Protein AF-A0A351FQW6-F1 (afdb_monomer)

Secondary structure (DSSP, 8-state):
-EEEEEEEETTEEEEEEEETTEEEEEES-HHHHHHHHHHTTTTHHHHH-STTSTTPEEEEEETTS--EE----PPP-

Nearest PDB structures (foldseek):
  6vx4-assembly1_F  TM=4.759E-01  e=4.467E-02  Salmonella enterica subsp. enterica serovar Typhi str. CT18
  4tps-assembly1_B  TM=5.739E-01  e=7.130E-01  Bacillus subtilis subsp. subtilis str. 168
  8fg6-assembly1_B  TM=4.247E-01  e=3.510E-01  synthetic construct
  4zys-assembly2_B  TM=7.465E-01  e=2.586E+00  Staphylococcus aureus subsp. aureus Mu50
  8a3v-assembly1_C  TM=5.804E-01  e=3.346E+00  Vibrio cholerae

Structure (mmCIF, N/CA/C/O backbone):
data_AF-A0A351FQW6-F1
#
_entry.id   AF-A0A351FQW6-F1
#
loop_
_atom_site.group_PDB
_atom_site.id
_atom_site.type_symbol
_atom_site.label_atom_id
_atom_site.label_alt_id
_atom_site.label_comp_id
_atom_site.label_asym_id
_atom_site.label_entity_id
_atom_site.label_seq_id
_atom_site.pdbx_PDB_ins_code
_atom_site.Cartn_x
_atom_site.Cartn_y
_atom_site.Cartn_z
_atom_site.occupancy
_atom_site.B_iso_or_equiv
_atom_site.auth_seq_id
_atom_site.auth_comp_id
_atom_site.auth_asym_id
_atom_site.auth_atom_id
_atom_site.pdbx_PDB_model_num
ATOM 1 N N . MET A 1 1 ? -15.672 -10.470 -0.100 1.00 57.69 1 MET A N 1
ATOM 2 C CA . MET A 1 1 ? -15.851 -9.662 -1.328 1.00 57.69 1 MET A CA 1
ATOM 3 C C . MET A 1 1 ? -14.506 -9.034 -1.644 1.00 57.69 1 MET A C 1
ATOM 5 O O . MET A 1 1 ? -13.987 -8.341 -0.778 1.00 57.69 1 MET A O 1
ATOM 9 N N . VAL A 1 2 ? -13.926 -9.317 -2.814 1.00 69.81 2 VAL A N 1
ATOM 10 C CA . VAL A 1 2 ? -12.631 -8.746 -3.221 1.00 69.81 2 VAL A CA 1
ATOM 11 C C . VAL A 1 2 ? -12.896 -7.506 -4.072 1.00 69.81 2 VAL A C 1
ATOM 13 O O . VAL A 1 2 ? -13.483 -7.607 -5.148 1.00 69.81 2 VAL A O 1
ATOM 16 N N . GLY A 1 3 ? -12.499 -6.335 -3.580 1.00 74.56 3 GLY A N 1
ATOM 17 C CA . GLY A 1 3 ? -12.569 -5.072 -4.309 1.00 74.56 3 GLY A CA 1
ATOM 18 C C . GLY A 1 3 ? -11.226 -4.764 -4.962 1.00 74.56 3 GLY A C 1
ATOM 19 O O . GLY A 1 3 ? -10.219 -4.643 -4.269 1.00 74.56 3 GLY A O 1
ATOM 20 N N . ARG A 1 4 ? -11.190 -4.616 -6.289 1.00 78.81 4 ARG A N 1
ATOM 21 C CA . ARG A 1 4 ? -9.979 -4.216 -7.018 1.00 78.81 4 ARG A CA 1
ATOM 22 C C . ARG A 1 4 ? -10.158 -2.823 -7.608 1.00 78.81 4 ARG A C 1
ATOM 24 O O . ARG A 1 4 ? -11.021 -2.610 -8.451 1.00 78.81 4 ARG A O 1
ATOM 31 N N . LEU A 1 5 ? -9.297 -1.898 -7.205 1.00 79.38 5 LEU A N 1
ATOM 32 C CA . LEU A 1 5 ? -9.196 -0.546 -7.749 1.00 79.38 5 LEU A CA 1
ATOM 33 C C . LEU A 1 5 ? -7.837 -0.393 -8.425 1.00 79.38 5 LEU A C 1
ATOM 35 O O . LEU A 1 5 ? -6.816 -0.801 -7.883 1.00 79.38 5 LEU A O 1
ATOM 39 N N . SER A 1 6 ? -7.806 0.170 -9.627 1.00 79.38 6 SER A N 1
ATOM 40 C CA . SER A 1 6 ? -6.557 0.447 -10.343 1.00 79.38 6 SER A CA 1
ATOM 41 C C . SER A 1 6 ? -6.469 1.938 -10.618 1.00 79.38 6 SER A C 1
ATOM 43 O O . SER A 1 6 ? -7.457 2.556 -11.002 1.00 79.38 6 SER A O 1
ATOM 45 N N . GLY A 1 7 ? -5.296 2.512 -10.393 1.00 80.50 7 GLY A N 1
ATOM 46 C CA . GLY A 1 7 ? -5.029 3.930 -10.564 1.00 80.50 7 GLY A CA 1
ATOM 47 C C . GLY A 1 7 ? -3.614 4.181 -11.067 1.00 80.50 7 GLY A C 1
ATOM 48 O O . GLY A 1 7 ? -2.861 3.260 -11.385 1.00 80.50 7 GLY A O 1
ATOM 49 N N . SER A 1 8 ? -3.260 5.459 -11.138 1.00 78.06 8 SER A N 1
ATOM 50 C CA . SER A 1 8 ? -1.963 5.941 -11.604 1.00 78.06 8 SER A CA 1
ATOM 51 C C . SER A 1 8 ? -1.404 6.937 -10.591 1.00 78.06 8 SER A C 1
ATOM 53 O O . SER A 1 8 ? -2.110 7.852 -10.168 1.00 78.06 8 SER A O 1
ATOM 55 N N . LEU A 1 9 ? -0.142 6.763 -10.195 1.00 74.19 9 LEU A N 1
ATOM 56 C CA . LEU A 1 9 ? 0.602 7.712 -9.367 1.00 74.19 9 LEU A CA 1
ATOM 57 C C . LEU A 1 9 ? 1.919 8.034 -10.082 1.00 74.19 9 LEU A C 1
ATOM 59 O O . LEU A 1 9 ? 2.692 7.125 -10.373 1.00 74.19 9 LEU A O 1
ATOM 63 N N . PHE A 1 10 ? 2.180 9.307 -10.395 1.00 77.38 10 PHE A N 1
ATOM 64 C CA . PHE A 1 10 ? 3.346 9.730 -11.198 1.00 77.38 10 PHE A CA 1
ATOM 65 C C . PHE A 1 10 ? 3.452 9.044 -12.573 1.00 77.38 10 PHE A C 1
ATOM 67 O O . PHE A 1 10 ? 4.545 8.707 -13.023 1.00 77.38 10 PHE A O 1
ATOM 74 N N . GLY A 1 11 ? 2.315 8.770 -13.224 1.00 77.62 11 GLY A N 1
ATOM 75 C CA . GLY A 1 11 ? 2.292 8.033 -14.493 1.00 77.62 11 GLY A CA 1
ATOM 76 C C . GLY A 1 11 ? 2.675 6.554 -14.360 1.00 77.62 11 GLY A C 1
ATOM 77 O O . GLY A 1 11 ? 2.912 5.888 -15.364 1.00 77.62 11 GLY A O 1
ATOM 78 N N . ARG A 1 12 ? 2.757 6.025 -13.131 1.00 77.44 12 ARG A N 1
ATOM 79 C CA . ARG A 1 12 ? 3.030 4.612 -12.853 1.00 77.44 12 ARG A CA 1
ATOM 80 C C . ARG A 1 12 ? 1.770 3.909 -12.353 1.00 77.44 12 ARG A C 1
ATOM 82 O O . ARG A 1 12 ? 1.024 4.499 -11.570 1.00 77.44 12 ARG A O 1
ATOM 89 N N . PRO A 1 13 ? 1.541 2.652 -12.765 1.00 72.69 13 PRO A N 1
ATOM 90 C CA . PRO A 1 13 ? 0.375 1.897 -12.339 1.00 72.69 13 PRO A CA 1
ATOM 91 C C . PRO A 1 13 ? 0.429 1.606 -10.836 1.00 72.69 13 PRO A C 1
ATOM 93 O O . PRO A 1 13 ? 1.464 1.213 -10.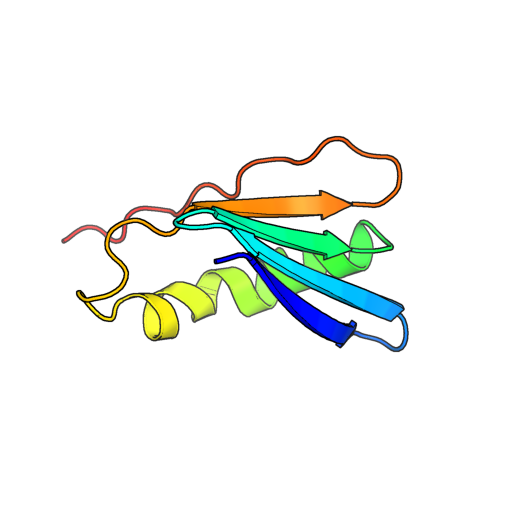289 1.00 72.69 13 PRO A O 1
ATOM 96 N N . LEU A 1 14 ? -0.714 1.805 -10.189 1.00 80.31 14 LEU A N 1
ATOM 97 C CA . LEU A 1 14 ? -0.980 1.513 -8.788 1.00 80.31 14 LEU A CA 1
ATOM 98 C C . LEU A 1 14 ? -2.207 0.601 -8.728 1.00 80.31 14 LEU A C 1
ATOM 100 O O . LEU A 1 14 ? -3.253 0.955 -9.271 1.00 80.31 14 LEU A O 1
ATOM 104 N N . HIS A 1 15 ? -2.118 -0.539 -8.045 1.00 83.00 15 HIS A N 1
ATOM 105 C CA . HIS A 1 15 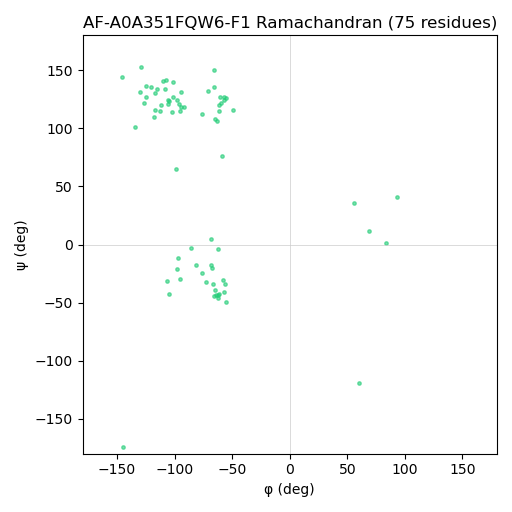? -3.285 -1.402 -7.838 1.00 83.00 15 HIS A CA 1
ATOM 106 C C . HIS A 1 15 ? -3.612 -1.520 -6.355 1.00 83.00 15 HIS A C 1
ATOM 108 O O . HIS A 1 15 ? -2.752 -1.817 -5.538 1.00 83.00 15 HIS A O 1
ATOM 114 N N . LEU A 1 16 ? -4.869 -1.299 -6.012 1.00 81.88 16 LEU A N 1
ATOM 115 C CA . LEU A 1 16 ? -5.438 -1.463 -4.686 1.00 81.88 16 LEU A CA 1
ATOM 116 C C . LEU A 1 16 ? -6.291 -2.726 -4.695 1.00 81.88 16 LEU A C 1
ATOM 118 O O . LEU A 1 16 ? -7.228 -2.845 -5.483 1.00 81.88 16 LEU A O 1
ATOM 122 N N . ILE A 1 17 ? -5.952 -3.668 -3.826 1.00 82.50 17 ILE A N 1
ATOM 123 C CA . ILE A 1 17 ? -6.692 -4.912 -3.642 1.00 82.50 17 ILE A CA 1
ATOM 124 C C . ILE A 1 17 ? -7.200 -4.923 -2.207 1.00 82.50 17 ILE A C 1
ATOM 126 O O . ILE A 1 17 ? -6.410 -5.024 -1.271 1.00 82.50 17 ILE A O 1
ATOM 130 N N . ALA A 1 18 ? -8.508 -4.780 -2.042 1.00 80.81 18 ALA A N 1
ATOM 131 C CA . ALA A 1 18 ? -9.197 -4.933 -0.773 1.00 80.81 18 ALA A CA 1
ATOM 132 C C . ALA A 1 18 ? -9.791 -6.342 -0.695 1.00 80.81 18 ALA A C 1
ATOM 134 O O . ALA A 1 18 ? -10.554 -6.743 -1.572 1.00 80.81 18 ALA A O 1
ATOM 135 N N . ASP A 1 19 ? -9.446 -7.081 0.348 1.00 80.56 19 ASP A N 1
ATOM 136 C CA . ASP A 1 19 ? -9.948 -8.415 0.643 1.00 80.56 19 ASP A CA 1
ATOM 137 C C . ASP A 1 19 ? -10.326 -8.486 2.126 1.00 80.56 19 ASP A C 1
ATOM 139 O O . ASP A 1 19 ? -9.461 -8.545 3.000 1.00 80.56 19 ASP A O 1
ATOM 143 N N . GLY A 1 20 ? -11.625 -8.385 2.416 1.00 80.06 20 GLY A N 1
ATOM 144 C CA . GLY A 1 20 ? -12.125 -8.319 3.791 1.00 80.06 20 GLY A CA 1
ATOM 145 C C . GLY A 1 20 ? -11.575 -7.106 4.549 1.00 80.06 20 GLY A C 1
ATOM 146 O O . GLY A 1 20 ? -11.806 -5.964 4.155 1.00 80.06 20 GLY A O 1
ATOM 147 N N . ASP A 1 21 ? -10.843 -7.358 5.635 1.00 75.88 21 ASP A N 1
ATOM 148 C CA . ASP A 1 21 ? -10.154 -6.355 6.453 1.00 75.88 21 ASP A CA 1
ATOM 149 C C . ASP A 1 21 ? -8.754 -5.997 5.923 1.00 75.88 21 ASP A C 1
ATOM 151 O O . ASP A 1 21 ? -8.091 -5.117 6.467 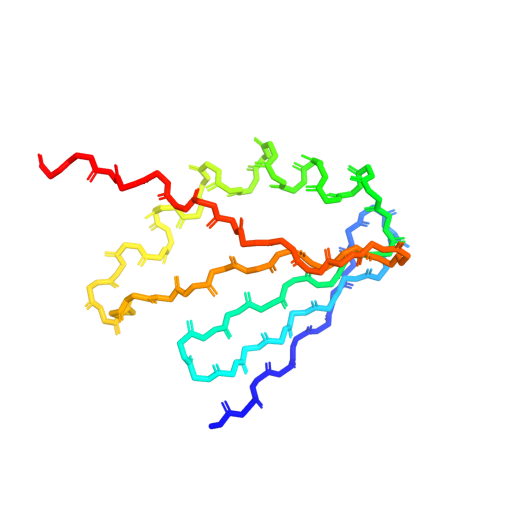1.00 75.88 21 ASP A O 1
ATOM 155 N N . ARG A 1 22 ? -8.271 -6.642 4.859 1.00 75.69 22 ARG A N 1
ATOM 156 C CA . ARG A 1 22 ? -6.936 -6.410 4.304 1.00 75.69 22 ARG A CA 1
ATOM 157 C C . ARG A 1 22 ? -6.996 -5.526 3.065 1.00 75.69 22 ARG A C 1
ATOM 159 O O . ARG A 1 22 ? -7.647 -5.861 2.086 1.00 75.69 22 ARG A O 1
ATOM 166 N N . VAL A 1 23 ? -6.219 -4.445 3.043 1.00 78.81 23 VAL A N 1
ATOM 167 C CA . VAL A 1 23 ? -6.007 -3.620 1.843 1.00 78.81 23 VAL A CA 1
ATOM 168 C C . VAL A 1 23 ? -4.539 -3.681 1.450 1.00 78.81 23 VAL A C 1
ATOM 170 O O . VAL A 1 23 ? -3.670 -3.231 2.189 1.00 78.81 23 VAL A O 1
ATOM 173 N N . THR A 1 24 ? -4.249 -4.233 0.276 1.00 83.75 24 THR A N 1
ATOM 174 C CA . THR A 1 24 ? -2.897 -4.295 -0.283 1.00 83.75 24 THR A CA 1
ATOM 175 C C . THR A 1 24 ? -2.754 -3.283 -1.412 1.00 83.75 24 THR A C 1
ATOM 177 O O . THR A 1 24 ? -3.522 -3.292 -2.373 1.00 83.75 24 THR A O 1
ATOM 180 N N . VAL A 1 25 ? -1.759 -2.409 -1.299 1.00 84.31 25 VAL A N 1
ATOM 181 C CA . VAL A 1 25 ? -1.397 -1.425 -2.318 1.00 84.31 25 VAL A CA 1
ATOM 182 C C . VAL A 1 25 ? -0.167 -1.928 -3.063 1.00 84.31 25 VAL A C 1
ATOM 184 O O . VAL A 1 25 ? 0.910 -2.054 -2.483 1.00 84.31 25 VAL A O 1
ATOM 187 N N . HIS A 1 26 ? -0.333 -2.226 -4.344 1.00 86.94 26 HIS A N 1
ATOM 188 C CA . HIS A 1 26 ? 0.718 -2.663 -5.246 1.00 86.94 26 HIS A CA 1
ATOM 189 C C . HIS A 1 26 ? 1.335 -1.456 -5.948 1.00 86.94 26 HIS A C 1
ATOM 191 O O . HIS A 1 26 ? 0.663 -0.750 -6.704 1.00 86.94 26 HIS A O 1
ATOM 197 N N . PHE A 1 27 ? 2.627 -1.254 -5.725 1.00 85.00 27 PHE A N 1
ATOM 198 C CA . PHE A 1 27 ? 3.440 -0.228 -6.353 1.00 85.00 27 PHE A CA 1
ATOM 199 C C . PHE A 1 27 ? 4.396 -0.873 -7.349 1.00 85.00 27 PHE A C 1
ATOM 201 O O . PHE A 1 27 ? 5.099 -1.826 -7.019 1.00 85.00 27 PHE A O 1
ATOM 208 N N . GLY A 1 28 ? 4.496 -0.310 -8.551 1.00 83.62 28 GLY A N 1
ATOM 209 C CA . GLY A 1 28 ? 5.520 -0.742 -9.504 1.00 83.62 28 GLY A CA 1
ATOM 210 C C . GLY A 1 28 ? 6.952 -0.394 -9.074 1.00 83.62 28 GLY A C 1
ATOM 211 O O . GLY A 1 28 ? 7.888 -0.981 -9.598 1.00 83.62 28 GLY A O 1
ATOM 212 N N . TRP A 1 29 ? 7.132 0.569 -8.160 1.00 83.12 29 TRP A N 1
ATOM 213 C CA . TRP A 1 29 ? 8.436 1.139 -7.802 1.00 83.12 29 TRP A CA 1
ATOM 214 C C . TRP A 1 29 ? 8.513 1.524 -6.320 1.00 83.12 29 TRP A C 1
ATOM 216 O O . TRP A 1 29 ? 7.549 2.038 -5.746 1.00 83.12 29 TRP A O 1
ATOM 226 N N . ILE A 1 30 ? 9.695 1.347 -5.718 1.00 82.50 30 ILE A N 1
ATOM 227 C CA . ILE A 1 30 ? 9.940 1.675 -4.304 1.00 82.50 30 ILE A CA 1
ATOM 228 C C . ILE A 1 30 ? 9.851 3.179 -4.024 1.00 82.50 30 ILE A C 1
ATOM 230 O O . ILE A 1 30 ? 9.361 3.586 -2.976 1.00 82.50 30 ILE A O 1
ATOM 234 N N . THR A 1 31 ? 10.249 4.020 -4.979 1.00 83.62 31 THR A N 1
ATOM 235 C CA . THR A 1 31 ? 10.178 5.484 -4.859 1.00 83.62 31 THR A CA 1
ATOM 236 C C . THR A 1 31 ? 8.733 5.976 -4.773 1.00 83.62 31 THR A C 1
ATOM 238 O O . THR A 1 31 ? 8.418 6.845 -3.960 1.00 83.62 31 THR A O 1
ATOM 241 N N . THR A 1 32 ? 7.827 5.373 -5.548 1.00 82.50 32 THR A N 1
ATOM 242 C CA . THR A 1 32 ? 6.383 5.637 -5.494 1.00 82.50 32 THR A CA 1
ATOM 243 C C . THR A 1 32 ? 5.790 5.190 -4.158 1.00 82.50 32 THR A C 1
ATOM 245 O O . THR A 1 32 ? 5.036 5.946 -3.545 1.00 82.50 32 THR A O 1
ATOM 248 N N . ALA A 1 33 ? 6.170 3.999 -3.679 1.00 81.88 33 ALA A N 1
ATOM 249 C CA . ALA A 1 33 ? 5.748 3.486 -2.376 1.00 81.88 33 ALA A CA 1
ATOM 250 C C . ALA A 1 33 ? 6.225 4.387 -1.227 1.00 81.88 33 ALA A C 1
ATOM 252 O O . ALA A 1 33 ? 5.446 4.716 -0.336 1.00 81.88 33 ALA A O 1
ATOM 253 N N . TRP A 1 34 ? 7.474 4.858 -1.283 1.00 83.06 34 TRP A N 1
ATOM 254 C CA . TRP A 1 34 ? 8.045 5.781 -0.303 1.00 83.06 34 TRP A CA 1
ATOM 255 C C . TRP A 1 34 ? 7.336 7.136 -0.297 1.00 83.06 34 TRP A C 1
ATOM 257 O O . TRP A 1 34 ? 7.016 7.677 0.762 1.00 83.06 34 TRP A O 1
ATOM 267 N N . TRP A 1 35 ? 7.043 7.695 -1.474 1.00 85.62 35 TRP A N 1
ATOM 268 C CA . TRP A 1 35 ? 6.287 8.942 -1.566 1.00 85.62 35 TRP A CA 1
ATOM 269 C C . TRP A 1 35 ? 4.878 8.786 -0.988 1.00 85.62 35 TRP A C 1
ATOM 271 O O . TRP A 1 35 ? 4.443 9.624 -0.195 1.00 85.62 35 TRP A O 1
ATOM 281 N N . PHE A 1 36 ? 4.184 7.698 -1.339 1.00 81.81 36 PHE A N 1
ATOM 282 C CA . PHE A 1 36 ? 2.849 7.397 -0.827 1.00 81.81 36 PHE A CA 1
ATOM 283 C C . PHE A 1 36 ? 2.877 7.204 0.693 1.00 81.81 36 PHE A C 1
ATOM 285 O O . PHE A 1 36 ? 2.054 7.783 1.403 1.00 81.81 36 PHE A O 1
ATOM 292 N N . TRP A 1 37 ? 3.880 6.486 1.205 1.00 79.19 37 TRP A N 1
ATOM 293 C CA . TRP A 1 37 ? 4.143 6.366 2.635 1.00 79.19 37 TRP A CA 1
ATOM 294 C C . TRP A 1 37 ? 4.308 7.736 3.292 1.00 79.19 37 TRP A C 1
ATOM 296 O O . TRP A 1 37 ? 3.652 8.034 4.276 1.00 79.19 37 TRP A O 1
ATOM 306 N N . ARG A 1 38 ? 5.132 8.625 2.734 1.00 81.19 38 ARG A N 1
ATOM 307 C CA . ARG A 1 38 ? 5.418 9.921 3.363 1.00 81.19 38 ARG A CA 1
ATOM 308 C C . ARG A 1 38 ? 4.253 10.913 3.283 1.00 81.19 38 ARG A C 1
ATOM 310 O O . ARG A 1 38 ? 4.124 11.767 4.155 1.00 81.19 38 ARG A O 1
ATOM 317 N N . ARG A 1 39 ? 3.444 10.869 2.220 1.00 80.38 39 ARG A N 1
ATOM 318 C CA . ARG A 1 39 ? 2.424 11.897 1.927 1.00 80.38 39 ARG A CA 1
ATOM 319 C C . ARG A 1 39 ? 0.988 11.458 2.182 1.00 80.38 39 ARG A C 1
ATOM 321 O O . ARG A 1 39 ? 0.166 12.317 2.495 1.00 80.38 39 ARG A O 1
ATOM 328 N N . VAL A 1 40 ? 0.679 10.174 2.015 1.00 75.94 40 VAL A N 1
ATOM 329 C CA . VAL A 1 40 ? -0.692 9.643 2.075 1.00 75.94 40 VAL A CA 1
ATOM 330 C C . VAL A 1 40 ? -0.935 8.895 3.384 1.00 75.94 40 VAL A C 1
ATOM 332 O O . VAL A 1 40 ? -1.959 9.137 4.015 1.00 75.94 40 VAL A O 1
ATOM 335 N N . VAL A 1 41 ? 0.013 8.072 3.857 1.00 74.56 41 VAL A N 1
ATOM 336 C CA . VAL A 1 41 ? -0.138 7.320 5.127 1.00 74.56 41 VAL A CA 1
ATOM 337 C C . VAL A 1 41 ? -0.396 8.217 6.342 1.00 74.56 41 VAL A C 1
ATOM 339 O O . VAL A 1 41 ? -1.297 7.880 7.094 1.00 74.56 41 VAL A O 1
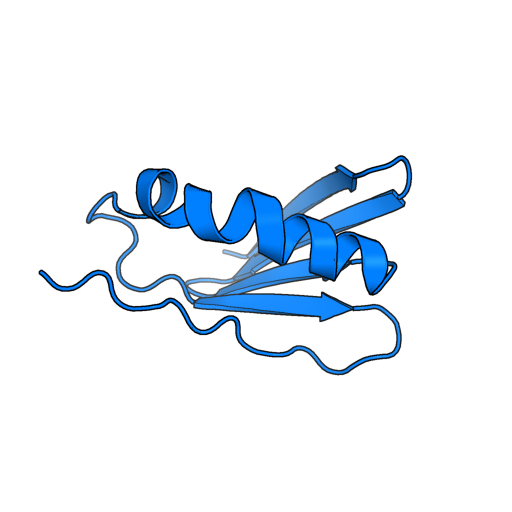ATOM 342 N N . PRO A 1 42 ? 0.248 9.385 6.530 1.00 72.31 42 PRO A N 1
ATOM 343 C CA . PRO A 1 42 ? -0.079 10.284 7.641 1.00 72.31 42 PRO A CA 1
ATOM 344 C C . PRO A 1 42 ? -1.460 10.943 7.528 1.00 72.31 42 PRO A C 1
ATOM 346 O O . PRO A 1 42 ? -1.967 11.473 8.509 1.00 72.31 42 PRO A O 1
ATOM 349 N N . ARG A 1 43 ? -2.068 10.947 6.333 1.00 69.12 43 ARG A N 1
ATOM 350 C CA . ARG A 1 43 ? -3.387 11.549 6.058 1.00 69.12 43 ARG A CA 1
ATOM 351 C C . ARG A 1 43 ? -4.526 10.529 6.063 1.00 69.12 43 ARG A C 1
ATOM 353 O O . ARG A 1 43 ? -5.677 10.898 6.275 1.00 69.12 43 ARG A O 1
ATOM 360 N N . LEU 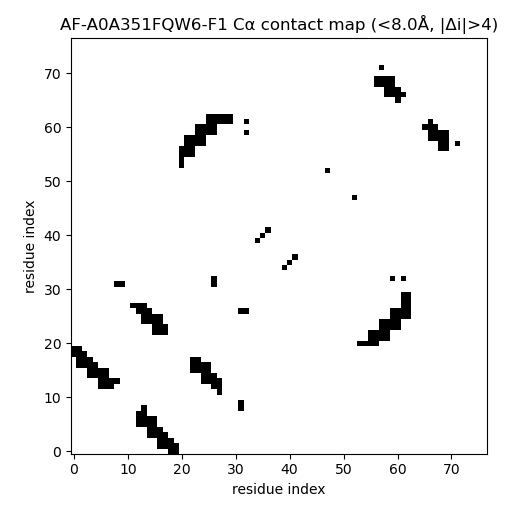A 1 44 ? -4.199 9.252 5.878 1.00 66.81 44 LEU A N 1
ATOM 361 C CA . LEU A 1 44 ? -5.115 8.117 5.984 1.00 66.81 44 LEU A CA 1
ATOM 362 C C . LEU A 1 44 ? -5.848 7.999 7.342 1.00 66.81 44 LEU A C 1
ATOM 364 O O . LEU A 1 44 ? -7.022 7.631 7.295 1.00 66.81 44 LEU A O 1
ATOM 368 N N . PRO A 1 45 ? -5.271 8.352 8.516 1.00 59.84 45 PRO A N 1
ATOM 369 C CA . PRO A 1 45 ? -5.965 8.273 9.798 1.00 59.84 45 PRO A CA 1
ATOM 370 C C . PRO A 1 45 ? -7.248 9.097 9.835 1.00 59.84 45 PRO A C 1
ATOM 372 O O . PRO A 1 45 ? -8.191 8.686 10.485 1.00 59.84 45 PRO A O 1
ATOM 375 N N . LEU A 1 46 ? -7.328 10.210 9.099 1.00 55.53 46 LEU A N 1
ATOM 376 C CA . LEU A 1 46 ? -8.539 11.040 9.033 1.00 55.53 46 LEU A CA 1
ATOM 377 C C . LEU A 1 46 ? -9.638 10.439 8.144 1.00 55.53 46 LEU A C 1
ATOM 379 O O . LEU A 1 46 ? -10.808 10.765 8.306 1.00 55.53 46 LEU A O 1
ATOM 383 N N . TRP A 1 47 ? -9.270 9.586 7.188 1.00 51.78 47 TRP A N 1
ATOM 384 C CA . TRP A 1 47 ? -10.204 8.982 6.232 1.00 51.78 47 TRP A CA 1
ATOM 385 C C . TRP A 1 47 ? -10.675 7.593 6.680 1.00 51.78 47 TRP A C 1
ATOM 387 O O . TRP A 1 47 ? -11.795 7.194 6.366 1.00 51.78 47 TRP A O 1
ATOM 397 N N . LEU A 1 48 ? -9.831 6.870 7.426 1.00 54.31 48 LEU A N 1
ATOM 398 C CA . LEU A 1 48 ? -10.094 5.528 7.956 1.00 54.31 48 LEU A CA 1
ATOM 399 C C . LEU A 1 48 ? -10.596 5.518 9.408 1.00 54.31 48 LEU A C 1
ATOM 401 O O . LEU A 1 48 ? -11.086 4.485 9.845 1.00 54.31 48 LEU A O 1
ATOM 405 N N . SER A 1 49 ? -10.536 6.635 10.143 1.00 47.62 49 SER A N 1
ATOM 406 C CA . SER A 1 49 ? -11.066 6.754 11.516 1.00 47.62 49 SER A CA 1
ATOM 407 C C . SER A 1 49 ? -12.591 6.694 11.614 1.00 47.62 49 SER A C 1
ATOM 409 O O . SER A 1 49 ? -13.139 6.838 12.707 1.00 47.62 49 SER A O 1
ATOM 411 N N . LYS A 1 50 ? -13.308 6.451 10.509 1.00 49.31 50 LYS A N 1
ATOM 412 C CA . LYS A 1 50 ? -14.717 6.084 10.611 1.00 49.31 50 LYS A CA 1
ATOM 413 C C . LYS A 1 50 ? -14.813 4.772 11.404 1.00 49.31 50 LYS A C 1
ATOM 415 O O . LYS A 1 50 ? -14.308 3.755 10.929 1.00 49.31 50 LYS A O 1
ATOM 420 N N . PRO A 1 51 ? -15.513 4.754 12.554 1.00 49.25 51 PRO A N 1
ATOM 421 C CA . PRO A 1 51 ? -15.586 3.602 13.463 1.00 49.25 51 PRO A CA 1
ATOM 422 C C . PRO A 1 51 ? -16.233 2.348 12.842 1.00 49.25 51 PRO A C 1
ATOM 424 O O . PRO A 1 51 ? -16.276 1.295 13.465 1.00 49.25 51 PRO A O 1
ATOM 427 N N . GLN A 1 52 ? -16.719 2.443 11.602 1.00 52.75 52 GLN A N 1
ATOM 428 C CA . GLN A 1 52 ? -17.298 1.354 10.817 1.00 52.75 52 GLN A CA 1
ATOM 429 C C . GLN A 1 52 ? -16.245 0.463 10.128 1.00 52.75 52 GLN A C 1
ATOM 431 O O . GLN A 1 52 ? -16.566 -0.652 9.731 1.00 52.75 52 GLN A O 1
ATOM 436 N N . LEU A 1 53 ? -14.993 0.917 9.989 1.00 54.50 53 LEU A N 1
ATOM 437 C CA . LEU A 1 53 ? -13.892 0.152 9.386 1.00 54.50 53 LEU A CA 1
ATOM 438 C C . LEU A 1 53 ? -13.038 -0.476 10.493 1.00 54.50 53 LEU A C 1
ATOM 440 O O . LEU A 1 53 ? -11.884 -0.105 10.695 1.00 54.50 53 LEU A O 1
ATOM 444 N N . GLY A 1 54 ? -13.644 -1.396 11.248 1.00 51.53 54 GLY A N 1
ATOM 445 C CA . GLY A 1 54 ? -13.069 -2.078 12.413 1.00 51.53 54 GLY A CA 1
ATOM 446 C C . GLY A 1 54 ? -11.787 -2.872 12.129 1.00 51.53 54 GLY A C 1
ATOM 447 O O . GLY A 1 54 ? -11.805 -4.096 12.098 1.00 51.53 54 GLY A O 1
ATOM 448 N N . GLY A 1 55 ? -10.660 -2.173 11.977 1.00 60.00 55 GLY A N 1
ATOM 449 C CA . GLY A 1 55 ? -9.325 -2.767 11.924 1.00 60.00 55 GLY A CA 1
ATOM 450 C C . GLY A 1 55 ? -8.801 -3.086 10.525 1.00 60.00 55 GLY A C 1
ATOM 451 O O . GLY A 1 55 ? -8.160 -4.119 10.349 1.00 60.00 55 GLY A O 1
ATOM 452 N N . VAL A 1 56 ? -9.019 -2.215 9.533 1.00 65.12 56 VAL A N 1
ATOM 453 C CA . VAL A 1 56 ? -8.429 -2.413 8.197 1.00 65.12 56 VAL A CA 1
ATOM 454 C C . VAL A 1 56 ? -6.897 -2.450 8.276 1.00 65.12 56 VAL A C 1
ATOM 456 O O . VAL A 1 56 ? -6.267 -1.488 8.710 1.00 65.12 56 VAL A O 1
ATOM 459 N N . ARG A 1 57 ? -6.279 -3.548 7.828 1.00 73.62 57 ARG A N 1
ATOM 460 C CA . ARG A 1 57 ? -4.825 -3.751 7.761 1.00 73.62 57 ARG A CA 1
ATOM 461 C C . ARG A 1 57 ? -4.305 -3.368 6.378 1.00 73.62 57 ARG A C 1
ATOM 463 O O . ARG A 1 57 ? -4.655 -3.994 5.380 1.00 73.62 57 ARG A O 1
ATOM 470 N N . LEU A 1 58 ? -3.428 -2.370 6.320 1.00 77.19 58 LEU A N 1
ATOM 471 C CA . LEU A 1 58 ? -2.833 -1.861 5.090 1.00 77.19 58 LEU A CA 1
ATOM 472 C C . LEU A 1 58 ? -1.482 -2.547 4.853 1.00 77.19 58 LEU A C 1
ATOM 474 O O . LEU A 1 58 ? -0.639 -2.626 5.748 1.00 77.19 58 LEU A O 1
ATOM 478 N N . TYR A 1 59 ? -1.274 -3.045 3.642 1.00 80.06 59 TYR A N 1
ATOM 479 C CA . TYR A 1 59 ? -0.046 -3.709 3.212 1.00 80.06 59 TYR A CA 1
ATOM 480 C C . TYR A 1 59 ? 0.484 -3.027 1.968 1.00 80.06 59 TYR A C 1
ATOM 482 O O . TYR A 1 59 ? -0.282 -2.737 1.052 1.00 80.06 59 TYR A O 1
ATOM 490 N N . PHE A 1 60 ? 1.790 -2.797 1.911 1.00 85.25 60 PHE A N 1
ATOM 491 C CA . PHE A 1 60 ? 2.446 -2.278 0.718 1.00 85.25 60 PHE A CA 1
ATOM 492 C C . PHE A 1 60 ? 3.206 -3.408 0.041 1.00 85.25 60 PHE A C 1
ATOM 494 O O . PHE A 1 60 ? 4.048 -4.059 0.652 1.00 85.25 60 PHE A O 1
ATOM 501 N N . GLN A 1 61 ? 2.885 -3.644 -1.226 1.00 85.94 61 GLN A N 1
ATOM 502 C CA . GLN A 1 61 ? 3.541 -4.609 -2.092 1.00 85.94 61 GLN A CA 1
ATOM 503 C C . GLN A 1 61 ? 4.274 -3.823 -3.173 1.00 85.94 61 GLN A C 1
ATOM 505 O O . GLN A 1 61 ? 3.647 -3.155 -3.986 1.00 85.94 61 GLN A O 1
ATOM 510 N N . VAL A 1 62 ? 5.600 -3.888 -3.202 1.00 84.88 62 VAL A N 1
ATOM 511 C CA . VAL A 1 62 ? 6.387 -3.276 -4.280 1.00 84.88 62 VAL A CA 1
ATOM 512 C C . VAL A 1 62 ? 6.804 -4.375 -5.251 1.00 84.88 62 VAL A C 1
ATOM 514 O O . VAL A 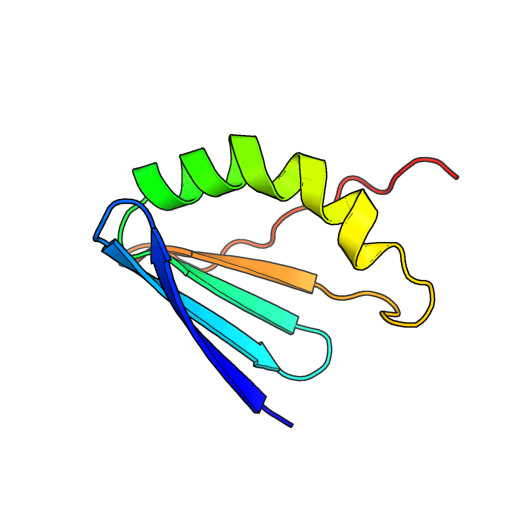1 62 ? 7.127 -5.483 -4.824 1.00 84.88 62 VAL A O 1
ATOM 517 N N . ALA A 1 63 ? 6.770 -4.108 -6.555 1.00 80.06 63 ALA A N 1
ATOM 518 C CA . ALA A 1 63 ? 7.272 -5.050 -7.549 1.00 80.06 63 ALA A CA 1
ATOM 519 C C . ALA A 1 63 ? 8.738 -5.412 -7.240 1.00 80.06 63 ALA A C 1
ATOM 521 O O . ALA A 1 63 ? 9.573 -4.527 -7.065 1.00 80.06 63 ALA A O 1
ATOM 522 N N . GLY A 1 64 ? 9.033 -6.711 -7.133 1.00 76.75 64 GLY A N 1
ATOM 523 C CA . GLY A 1 64 ? 10.368 -7.210 -6.781 1.00 76.75 64 GLY A CA 1
ATOM 524 C C . GLY A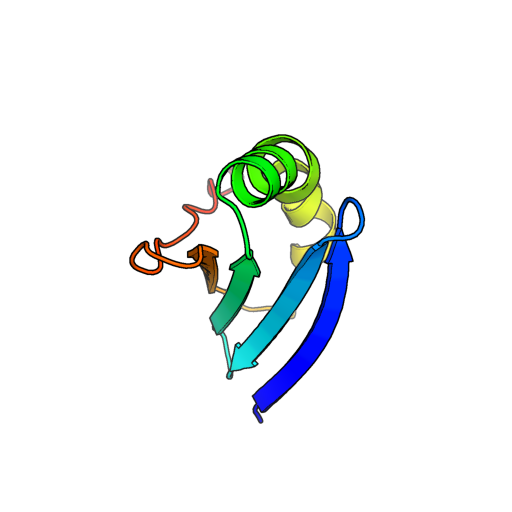 1 64 ? 10.690 -7.265 -5.281 1.00 76.75 64 GLY A C 1
ATOM 525 O O . GLY A 1 64 ? 11.790 -7.672 -4.929 1.00 76.75 64 GLY A O 1
ATOM 526 N N . LEU A 1 65 ? 9.759 -6.897 -4.391 1.00 79.75 65 LEU A N 1
ATOM 527 C CA . LEU A 1 65 ? 9.928 -6.980 -2.934 1.00 79.75 65 LEU A CA 1
ATOM 528 C C . LEU A 1 65 ? 8.742 -7.714 -2.289 1.00 79.75 65 LEU A C 1
ATOM 530 O O . LEU A 1 65 ? 7.642 -7.677 -2.836 1.00 79.75 65 LEU A O 1
ATOM 534 N N . PRO A 1 66 ? 8.909 -8.373 -1.132 1.00 72.31 66 PRO A N 1
ATOM 535 C CA . PRO A 1 66 ? 7.784 -8.953 -0.401 1.00 72.31 66 PRO A CA 1
ATOM 536 C C . PRO A 1 66 ? 6.832 -7.864 0.118 1.00 72.31 66 PRO A C 1
ATOM 538 O O . PRO A 1 66 ? 7.258 -6.748 0.425 1.00 72.31 66 PRO A O 1
ATOM 541 N N . ALA A 1 67 ? 5.539 -8.186 0.246 1.00 71.00 67 ALA A N 1
ATOM 542 C CA . ALA A 1 67 ? 4.591 -7.299 0.918 1.00 71.00 67 ALA A CA 1
ATOM 543 C C . ALA A 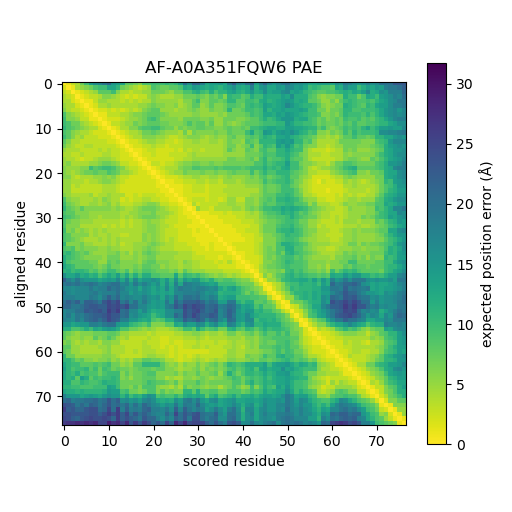1 67 ? 5.019 -7.079 2.366 1.00 71.00 67 ALA A C 1
ATOM 545 O O . ALA A 1 67 ? 5.149 -8.034 3.133 1.00 71.00 67 ALA A O 1
ATOM 546 N N . PHE A 1 68 ? 5.142 -5.819 2.765 1.00 75.25 68 PHE A N 1
ATOM 547 C CA . PHE A 1 68 ? 5.356 -5.451 4.155 1.00 75.25 68 PHE A CA 1
ATOM 548 C C . PHE A 1 68 ? 4.107 -4.77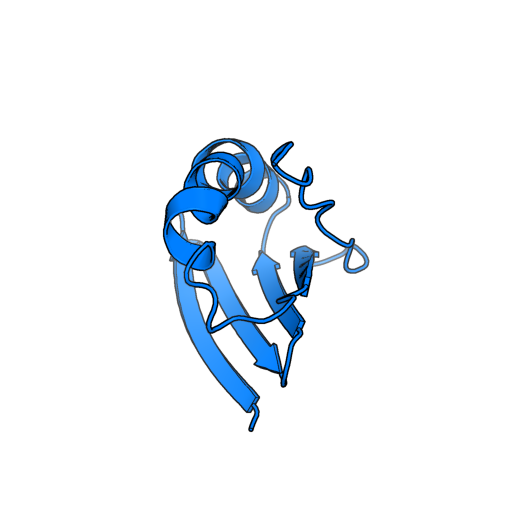7 4.718 1.00 75.25 68 PHE A C 1
ATOM 550 O O . PHE A 1 68 ? 3.397 -4.021 4.045 1.00 75.25 68 PHE A O 1
ATOM 557 N N . ARG A 1 69 ? 3.804 -5.107 5.975 1.00 68.88 69 ARG A N 1
ATOM 558 C CA . ARG A 1 69 ? 2.684 -4.519 6.705 1.00 68.88 69 ARG A CA 1
ATOM 559 C C . ARG A 1 69 ? 3.024 -3.073 7.030 1.00 68.88 69 ARG A C 1
ATOM 561 O O . ARG A 1 69 ? 4.098 -2.799 7.555 1.00 68.88 69 ARG A O 1
ATOM 568 N N . VAL A 1 70 ? 2.091 -2.170 6.758 1.00 68.31 70 VAL A N 1
ATOM 569 C CA . VAL A 1 70 ? 2.178 -0.785 7.209 1.00 68.31 70 VAL A CA 1
ATOM 570 C C . VAL A 1 70 ? 1.830 -0.779 8.698 1.00 68.31 70 VAL A C 1
ATOM 572 O O . VAL A 1 70 ? 0.686 -1.104 9.036 1.00 68.31 70 VAL A O 1
ATOM 575 N N . PRO A 1 71 ? 2.770 -0.477 9.615 1.00 58.34 71 PRO A N 1
ATOM 576 C CA . PRO A 1 71 ? 2.400 -0.226 10.996 1.00 58.34 71 PRO A CA 1
ATOM 577 C C . PRO A 1 71 ? 1.517 1.020 11.011 1.00 58.34 71 PRO A C 1
ATOM 579 O O . PRO A 1 71 ? 1.991 2.137 10.811 1.00 58.34 71 PRO A O 1
ATOM 582 N N . PHE A 1 72 ? 0.214 0.828 11.212 1.00 61.03 72 PHE A N 1
ATOM 583 C CA . PHE A 1 72 ? -0.613 1.918 11.693 1.00 61.03 72 PHE A CA 1
ATOM 584 C C . PHE A 1 72 ? -0.058 2.292 13.057 1.00 61.03 72 PHE A C 1
ATOM 586 O O . PHE A 1 72 ? -0.065 1.477 13.980 1.00 61.03 72 PHE A O 1
ATOM 593 N N . VAL A 1 73 ? 0.473 3.504 13.162 1.00 45.62 73 VAL A N 1
ATOM 594 C CA . VAL A 1 73 ? 0.698 4.109 14.465 1.00 45.62 73 VAL A CA 1
ATOM 595 C C . VAL A 1 73 ? -0.700 4.283 15.037 1.00 45.62 73 VAL A C 1
ATOM 597 O O . VAL A 1 73 ? -1.483 5.069 14.502 1.00 45.62 73 VAL A O 1
ATOM 600 N N . SER A 1 74 ? -1.054 3.467 16.030 1.00 42.44 74 SER A N 1
ATOM 601 C CA . SER A 1 74 ? -2.265 3.675 16.815 1.00 42.44 74 SER A CA 1
ATOM 602 C C . SER A 1 74 ? -2.258 5.135 17.246 1.00 42.44 74 SER A C 1
ATOM 604 O O . SER A 1 74 ? -1.325 5.562 17.929 1.00 42.44 74 SER A O 1
ATOM 606 N N . LEU A 1 75 ? -3.235 5.919 16.786 1.00 40.03 75 LEU A N 1
ATOM 607 C CA . LEU A 1 75 ? -3.455 7.235 17.368 1.00 40.03 75 LEU A CA 1
ATOM 608 C C . LEU A 1 75 ? -3.701 6.984 18.862 1.00 40.03 75 LEU A C 1
ATOM 610 O O . LEU A 1 75 ? -4.547 6.139 19.173 1.00 40.03 75 LEU A O 1
ATOM 614 N N . PRO A 1 76 ? -2.935 7.608 19.775 1.00 39.59 76 PRO A N 1
ATOM 615 C CA . PRO A 1 76 ? -3.283 7.546 21.182 1.00 39.59 76 PRO A CA 1
ATOM 616 C C . PRO A 1 76 ? -4.708 8.092 21.313 1.00 39.59 76 PRO A C 1
ATOM 618 O O . PRO A 1 76 ? -5.019 9.137 20.733 1.00 39.59 76 PRO A O 1
ATOM 621 N N . GLY A 1 77 ? -5.568 7.295 21.952 1.00 36.78 77 GLY A N 1
ATOM 622 C CA . GLY A 1 77 ? -6.946 7.672 22.262 1.00 36.78 77 GLY A CA 1
ATOM 623 C C . GLY A 1 77 ? -7.018 8.877 23.183 1.00 36.78 77 GLY A C 1
ATOM 624 O O . GLY A 1 77 ? -6.030 9.119 23.916 1.00 36.78 77 GLY A O 1
#

pLDDT: mean 71.67, std 13.18, range [36.78, 86.94]

Sequence (77 aa):
MVGRLSGSLFGRPLHLIADGDRVTVHFGWITTAWWFWRRVVPRLPLWLSKPQLGGVRLYFQVAGLPAFRVPFVSLPG

Radius of gyration: 12.55 Å; Cα contacts (8 Å, |Δi|>4): 108; chains: 1; bounding box: 28×22×37 Å

Solvent-accessible surface area (backbone atoms only — not comparable to full-atom values): 4589 Å² total; per-residue (Å²): 114,77,48,78,48,78,51,71,58,96,91,35,64,32,38,39,42,32,48,77,53,36,36,36,38,37,26,71,39,66,68,59,45,49,49,42,50,72,66,43,55,81,54,40,61,78,72,53,62,51,85,84,55,82,69,65,44,47,29,44,29,30,64,97,50,77,70,43,75,54,81,75,76,74,75,83,127

Mean predicted aligned error: 8.8 Å

Foldseek 3Di:
DWDWDWDADPNFIWIWIDDPLEIEIEGQDPVSVVVCCVPPLVVVCVVCVPVVSPRRWYWYHYVPDDIDTDPDPPDDD